Protein AF-A0A7S3V2S0-F1 (afdb_monomer_lite)

Foldseek 3Di:
DEKEFACAQFWKWKWWCQPVDIHDIDIAHHRGMDDDDDPDPPRPFTWMWIDTPQAPDIDIDRLPPAPDDWDWDWRDDPPDPGTFIWTWHWDDDPPYIYIYIHGPVPVVPPVPPDDDDDDDDPPPDDDDDDDDD

pLDDT: mean 76.5, std 21.02, range [31.3, 96.0]

Radius of gyration: 18.16 Å; chains: 1; bounding box: 53×39×55 Å

Structure (mmCIF, N/CA/C/O backbone):
data_AF-A0A7S3V2S0-F1
#
_entry.id   AF-A0A7S3V2S0-F1
#
loop_
_atom_site.group_PDB
_atom_site.id
_atom_site.type_symbol
_atom_site.label_atom_id
_atom_site.label_alt_id
_atom_site.label_comp_id
_atom_site.label_asym_id
_atom_site.label_entity_id
_atom_site.label_seq_id
_atom_site.pdbx_PDB_ins_code
_atom_site.Cartn_x
_atom_site.Cartn_y
_atom_site.Cartn_z
_atom_site.occupancy
_atom_site.B_iso_or_equiv
_atom_site.auth_seq_id
_atom_site.auth_comp_id
_atom_site.auth_asym_id
_atom_site.auth_atom_id
_atom_site.pdbx_PDB_model_num
ATOM 1 N N . VAL A 1 1 ? -10.621 7.789 7.437 1.00 87.31 1 VAL A N 1
ATOM 2 C CA . VAL A 1 1 ? -10.765 6.792 6.337 1.00 87.31 1 VAL A CA 1
ATOM 3 C C . VAL A 1 1 ? -9.373 6.355 5.891 1.00 87.31 1 VAL A C 1
ATOM 5 O O . VAL A 1 1 ? -8.436 7.110 6.135 1.00 87.31 1 VAL A O 1
ATOM 8 N N . TYR A 1 2 ? -9.206 5.161 5.314 1.00 92.81 2 TYR A N 1
ATOM 9 C CA . TYR A 1 2 ? -7.904 4.675 4.842 1.00 92.81 2 TYR A CA 1
ATOM 10 C C . TYR A 1 2 ? -7.890 4.500 3.330 1.00 92.81 2 TYR A C 1
ATOM 12 O O . TYR A 1 2 ? -8.896 4.101 2.740 1.00 92.81 2 TYR A O 1
ATOM 20 N N . ARG A 1 3 ? -6.748 4.806 2.711 1.00 95.06 3 ARG A N 1
ATOM 21 C CA . ARG A 1 3 ? -6.520 4.627 1.277 1.00 95.06 3 ARG A CA 1
ATOM 22 C C . ARG A 1 3 ? -5.112 4.104 1.020 1.00 95.06 3 ARG A C 1
ATOM 24 O O . ARG A 1 3 ? -4.164 4.491 1.699 1.00 95.06 3 ARG A O 1
ATOM 31 N N . ILE A 1 4 ? -4.975 3.245 0.023 1.00 95.88 4 ILE A N 1
ATOM 32 C CA . ILE A 1 4 ? -3.691 2.827 -0.535 1.00 95.88 4 ILE A CA 1
ATOM 33 C C . ILE A 1 4 ? -3.619 3.290 -1.991 1.00 95.88 4 ILE A C 1
ATOM 35 O O . ILE A 1 4 ? -4.602 3.181 -2.720 1.00 95.88 4 ILE A O 1
ATOM 39 N N . SER A 1 5 ? -2.482 3.853 -2.394 1.00 95.81 5 SER A N 1
ATOM 40 C CA . SER A 1 5 ? -2.249 4.396 -3.735 1.00 95.81 5 SER A CA 1
ATOM 41 C C . SER A 1 5 ? -0.982 3.786 -4.323 1.00 95.81 5 SER A C 1
ATOM 43 O O . SER A 1 5 ? 0.110 3.924 -3.759 1.00 95.81 5 SER A O 1
ATOM 45 N N . ASN A 1 6 ? -1.122 3.079 -5.442 1.00 95.50 6 ASN A N 1
ATOM 46 C CA . ASN A 1 6 ? -0.012 2.469 -6.157 1.00 95.50 6 ASN A CA 1
ATOM 47 C C . ASN A 1 6 ? 0.380 3.321 -7.359 1.00 95.50 6 ASN A C 1
ATOM 49 O O . ASN A 1 6 ? -0.052 3.076 -8.472 1.00 95.50 6 ASN A O 1
ATOM 53 N N . LEU A 1 7 ? 1.269 4.281 -7.156 1.00 94.25 7 LEU A N 1
ATOM 54 C CA . LEU A 1 7 ? 1.871 5.101 -8.212 1.00 94.25 7 LEU A CA 1
ATOM 55 C C . LEU A 1 7 ? 3.126 4.448 -8.819 1.00 94.25 7 LEU A C 1
ATOM 57 O O . LEU A 1 7 ? 3.944 5.105 -9.473 1.00 94.25 7 LEU A O 1
ATOM 61 N N . SER A 1 8 ? 3.348 3.164 -8.534 1.00 91.81 8 SER A N 1
ATOM 62 C CA . SER A 1 8 ? 4.435 2.384 -9.109 1.00 91.81 8 SER A CA 1
ATOM 63 C C . SER A 1 8 ? 3.969 1.620 -10.348 1.00 91.81 8 SER A C 1
ATOM 65 O O . SER A 1 8 ? 2.783 1.547 -10.659 1.00 91.81 8 SER A O 1
ATOM 67 N N . SER A 1 9 ? 4.923 1.039 -11.071 1.00 89.31 9 SER A N 1
ATOM 68 C CA . SER A 1 9 ? 4.636 0.147 -12.199 1.00 89.31 9 SER A CA 1
ATOM 69 C C . SER A 1 9 ? 4.504 -1.322 -11.783 1.00 89.31 9 SER A C 1
ATOM 71 O O . SER A 1 9 ? 4.426 -2.191 -12.649 1.00 89.31 9 SER A O 1
ATOM 73 N N . GLU A 1 10 ? 4.503 -1.614 -10.481 1.00 89.94 10 GLU A N 1
ATOM 74 C CA . GLU A 1 10 ? 4.458 -2.976 -9.955 1.00 89.94 10 GLU A CA 1
ATOM 75 C C . GLU A 1 10 ? 3.037 -3.376 -9.570 1.00 89.94 10 GLU A C 1
ATOM 77 O O . GLU A 1 10 ? 2.258 -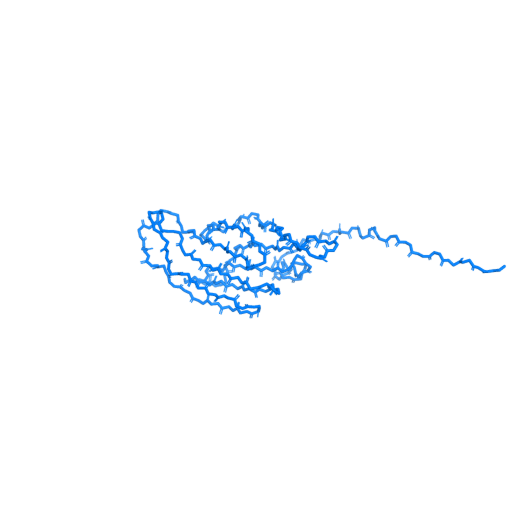2.555 -9.088 1.00 89.94 10 GLU A O 1
ATOM 82 N N . LEU A 1 11 ? 2.721 -4.661 -9.740 1.00 91.69 11 LEU A N 1
ATOM 83 C CA . LEU A 1 11 ? 1.544 -5.247 -9.113 1.00 91.69 11 LEU A CA 1
ATOM 84 C C . LEU A 1 11 ? 1.824 -5.430 -7.620 1.00 91.69 11 LEU A C 1
ATOM 86 O O . LEU A 1 11 ? 2.829 -6.042 -7.240 1.00 91.69 11 LEU A O 1
ATOM 90 N N . VAL A 1 12 ? 0.929 -4.901 -6.790 1.00 93.31 12 VAL A N 1
ATOM 91 C CA . VAL A 1 12 ? 1.044 -4.973 -5.335 1.00 93.31 12 VAL A CA 1
ATOM 92 C C . VAL A 1 12 ? -0.130 -5.760 -4.786 1.00 93.31 12 VAL A C 1
ATOM 94 O O . VAL A 1 12 ? -1.280 -5.430 -5.042 1.00 93.31 12 VAL A O 1
ATOM 97 N N . HIS A 1 13 ? 0.163 -6.772 -3.986 1.00 94.06 13 HIS A N 1
ATOM 98 C CA . HIS A 1 13 ? -0.813 -7.399 -3.115 1.00 94.06 13 HIS A CA 1
ATOM 99 C C . HIS A 1 13 ? -0.667 -6.815 -1.714 1.00 94.06 13 HIS A C 1
ATOM 101 O O . HIS A 1 13 ? 0.452 -6.615 -1.242 1.00 94.06 13 HIS A O 1
ATOM 107 N N . TYR A 1 14 ? -1.770 -6.550 -1.029 1.00 94.62 14 TYR A N 1
ATOM 108 C CA . TYR A 1 14 ? -1.732 -6.064 0.344 1.00 94.62 14 TYR A CA 1
ATOM 109 C C . TYR A 1 14 ? -2.750 -6.781 1.223 1.00 94.62 14 TYR A C 1
ATOM 111 O O . TYR A 1 14 ? -3.747 -7.311 0.739 1.00 94.62 14 TYR A O 1
ATOM 119 N N . TYR A 1 15 ? -2.477 -6.816 2.524 1.00 93.75 15 TYR A N 1
ATOM 120 C CA . TYR A 1 15 ? -3.427 -7.275 3.533 1.00 93.75 15 TYR A CA 1
ATOM 121 C C . TYR A 1 15 ? -3.209 -6.542 4.857 1.00 93.75 15 TYR A C 1
ATOM 123 O O . TYR A 1 15 ? -2.118 -6.035 5.130 1.00 93.75 15 TYR A O 1
ATOM 131 N N . GLN A 1 16 ? -4.254 -6.501 5.681 1.00 93.94 16 GLN A N 1
ATOM 132 C CA . GLN A 1 16 ? -4.193 -5.979 7.047 1.00 93.94 16 GLN A CA 1
ATOM 133 C C . GLN A 1 16 ? -3.567 -7.027 7.967 1.00 93.94 16 GLN A C 1
ATOM 135 O O . GLN A 1 16 ? -4.030 -8.171 7.996 1.00 93.94 16 GLN A O 1
ATOM 140 N N . ASP A 1 17 ? -2.520 -6.665 8.704 1.00 91.38 17 ASP A N 1
ATOM 141 C CA . ASP A 1 17 ? -2.009 -7.519 9.773 1.00 91.38 17 ASP A CA 1
ATOM 142 C C . ASP A 1 17 ? -2.906 -7.361 11.005 1.00 91.38 17 ASP A C 1
ATOM 144 O O . ASP A 1 17 ? -3.028 -6.273 11.570 1.00 91.38 17 ASP A O 1
ATOM 148 N N . LEU A 1 18 ? -3.582 -8.445 11.385 1.00 87.50 18 LEU A N 1
ATOM 149 C CA . LEU A 1 18 ? -4.516 -8.479 12.509 1.00 87.50 18 LEU A CA 1
ATOM 150 C C . LEU A 1 18 ? -3.902 -9.196 13.726 1.00 87.50 18 LEU A C 1
ATOM 152 O O . LEU A 1 18 ? -4.636 -9.618 14.624 1.00 87.50 18 LEU A O 1
ATOM 156 N N . GLY A 1 19 ? -2.573 -9.368 13.749 1.00 83.88 19 GLY A N 1
ATOM 157 C CA . GLY A 1 19 ? -1.825 -10.051 14.803 1.00 83.88 19 GLY A CA 1
ATOM 158 C C . GLY A 1 19 ? -1.874 -11.568 14.640 1.00 83.88 19 GLY A C 1
ATOM 159 O O . GLY A 1 19 ? -0.998 -12.167 14.023 1.00 83.88 19 GLY A O 1
ATOM 160 N N . ASP A 1 20 ? -2.926 -12.202 15.163 1.00 83.38 20 ASP A N 1
ATOM 161 C CA . ASP A 1 20 ? -3.078 -13.668 15.132 1.00 83.38 20 ASP A CA 1
ATOM 162 C C . ASP A 1 20 ? -3.557 -14.196 13.769 1.00 83.38 20 ASP A C 1
ATOM 164 O O . ASP A 1 20 ? -3.596 -15.402 13.517 1.00 83.38 20 ASP A O 1
ATOM 168 N N . SER A 1 21 ? -3.974 -13.294 12.881 1.00 84.12 21 SER A N 1
ATOM 169 C CA . SER A 1 21 ? -4.520 -13.628 11.569 1.00 84.12 21 SER A CA 1
ATOM 170 C C . SER A 1 21 ? -4.209 -12.539 10.550 1.00 84.12 21 SER A C 1
ATOM 172 O O . SER A 1 21 ? -3.797 -11.432 10.892 1.00 84.12 21 SER A O 1
ATOM 174 N N . LYS A 1 22 ? -4.410 -12.866 9.275 1.00 85.62 22 LYS A N 1
ATOM 175 C CA . LYS A 1 22 ? -4.302 -11.914 8.172 1.00 85.62 22 LYS A CA 1
ATOM 176 C C . LYS A 1 22 ? -5.701 -11.531 7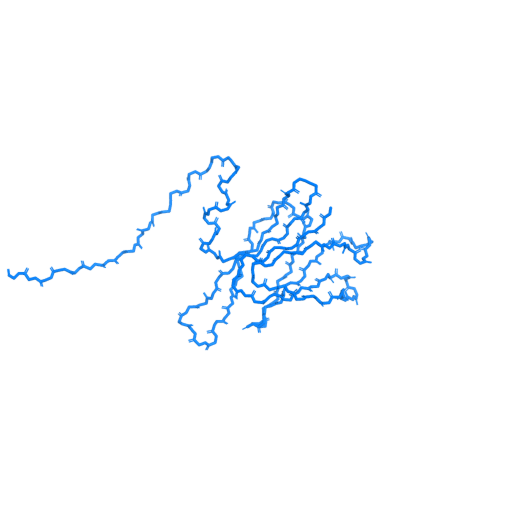.723 1.00 85.62 22 LYS A C 1
ATOM 178 O O . LYS A 1 22 ? -6.557 -12.409 7.611 1.00 85.62 22 LYS A O 1
ATOM 183 N N . GLY A 1 23 ? -5.897 -10.248 7.441 1.00 86.81 23 GLY A N 1
ATOM 184 C CA . GLY A 1 23 ? -7.075 -9.772 6.730 1.00 86.81 23 GLY A CA 1
ATOM 185 C C . GLY A 1 23 ? -7.134 -10.313 5.301 1.00 86.81 23 GLY A C 1
ATOM 186 O O . GLY A 1 23 ? -6.266 -11.072 4.850 1.00 86.81 23 GLY A O 1
ATOM 187 N N . ILE A 1 24 ? -8.170 -9.902 4.576 1.00 89.44 24 ILE A N 1
ATOM 188 C CA . ILE A 1 24 ? -8.344 -10.279 3.172 1.00 89.44 24 ILE A CA 1
ATOM 189 C C . ILE A 1 24 ? -7.151 -9.763 2.355 1.00 89.44 24 ILE A C 1
ATOM 191 O O . ILE A 1 24 ? -6.729 -8.617 2.502 1.00 89.44 24 ILE A O 1
ATOM 195 N N . ILE A 1 25 ? -6.596 -10.632 1.505 1.00 91.38 25 ILE A N 1
ATOM 196 C CA . ILE A 1 25 ? -5.547 -10.249 0.559 1.00 91.38 25 ILE A CA 1
ATOM 197 C C . ILE A 1 25 ? -6.210 -9.623 -0.660 1.00 91.38 25 ILE A C 1
ATOM 199 O O . ILE A 1 25 ? -7.056 -10.244 -1.304 1.00 91.38 25 ILE A O 1
ATOM 203 N N . GLU A 1 26 ? -5.783 -8.416 -0.997 1.00 93.25 26 GLU A N 1
ATOM 204 C CA . GLU A 1 26 ? -6.293 -7.655 -2.127 1.00 93.25 26 GLU A CA 1
ATOM 205 C C . GLU A 1 26 ? -5.161 -7.317 -3.098 1.00 93.25 26 GLU A C 1
ATOM 207 O O . GLU A 1 26 ? -4.018 -7.107 -2.691 1.00 93.25 26 GLU A O 1
ATOM 212 N N . GLY A 1 27 ? -5.475 -7.287 -4.394 1.00 93.50 27 GLY A N 1
ATOM 213 C CA . GLY A 1 27 ? -4.561 -6.834 -5.441 1.00 93.50 27 GLY A CA 1
ATOM 214 C C . GLY A 1 27 ? -4.775 -5.358 -5.761 1.00 93.50 27 GLY A C 1
ATOM 215 O O . GLY A 1 27 ? -5.899 -4.863 -5.685 1.00 93.50 27 GLY A O 1
ATOM 216 N N . LEU A 1 28 ? -3.691 -4.679 -6.126 1.00 94.81 28 LEU A N 1
ATOM 217 C CA . LEU A 1 28 ? -3.658 -3.274 -6.504 1.00 94.81 28 LEU A CA 1
ATOM 218 C C . LEU A 1 28 ? -2.779 -3.109 -7.749 1.00 94.81 28 LEU A C 1
ATOM 220 O O . LEU A 1 28 ? -1.554 -3.281 -7.704 1.00 94.81 28 LEU A O 1
ATOM 224 N N . LEU A 1 29 ? -3.421 -2.805 -8.874 1.00 94.62 29 LEU A N 1
ATOM 225 C CA . LEU A 1 29 ? -2.786 -2.618 -10.173 1.00 94.62 29 LEU A CA 1
ATOM 226 C C . LEU A 1 29 ? -1.917 -1.346 -10.194 1.00 94.62 29 LEU A C 1
ATOM 228 O O . LEU A 1 29 ? -2.077 -0.455 -9.354 1.00 94.62 29 LEU A O 1
ATOM 232 N N . PRO A 1 30 ? -0.989 -1.226 -11.159 1.00 94.12 30 PRO A N 1
ATOM 233 C CA . PRO A 1 30 ? -0.266 0.018 -11.394 1.00 94.12 30 PRO A CA 1
ATOM 234 C C . PRO A 1 30 ? -1.206 1.211 -11.614 1.00 94.12 30 PRO A C 1
ATOM 236 O O . PRO A 1 30 ? -2.119 1.145 -12.436 1.00 94.12 30 PRO A O 1
ATOM 239 N N . ASN A 1 31 ? -0.923 2.322 -10.936 1.00 93.00 31 ASN A N 1
ATOM 240 C CA . ASN A 1 31 ? -1.717 3.560 -10.901 1.00 93.00 31 ASN A CA 1
ATOM 241 C C . ASN A 1 31 ? -3.138 3.402 -10.336 1.00 93.00 31 ASN A C 1
ATOM 243 O O . ASN A 1 31 ? -3.987 4.261 -10.569 1.00 93.00 31 ASN A O 1
ATOM 247 N N . GLU A 1 32 ? -3.406 2.321 -9.603 1.00 96.00 32 GLU A N 1
ATOM 248 C CA . GLU A 1 32 ? -4.678 2.121 -8.918 1.00 96.00 32 GLU A CA 1
ATOM 249 C C . GLU A 1 32 ? -4.636 2.692 -7.498 1.00 96.00 32 GLU A C 1
ATOM 251 O O . GLU A 1 32 ? -3.617 2.645 -6.801 1.00 96.00 32 GLU A O 1
ATOM 256 N N . GLU A 1 33 ? -5.784 3.195 -7.051 1.00 95.94 33 GLU A N 1
ATOM 257 C CA . GLU A 1 33 ? -6.011 3.576 -5.666 1.00 95.94 33 GLU A CA 1
ATOM 258 C C . GLU A 1 33 ? -7.236 2.864 -5.117 1.00 95.94 33 GLU A C 1
ATOM 260 O O . GLU A 1 33 ? -8.235 2.679 -5.815 1.00 95.94 33 GLU A O 1
ATOM 265 N N . LYS A 1 34 ? -7.181 2.512 -3.833 1.00 95.81 34 LYS A N 1
ATOM 266 C CA . LYS A 1 34 ? -8.280 1.825 -3.167 1.00 95.81 34 LYS A CA 1
ATOM 267 C C . LYS A 1 34 ? -8.503 2.351 -1.764 1.00 95.81 34 LYS A C 1
ATOM 269 O O . LYS A 1 34 ? -7.576 2.432 -0.958 1.00 95.81 34 LYS A O 1
ATOM 274 N N . ALA A 1 35 ? -9.748 2.714 -1.477 1.00 94.56 35 ALA A N 1
ATOM 275 C CA . ALA A 1 35 ? -10.193 3.028 -0.128 1.00 94.56 35 ALA A CA 1
ATOM 276 C C . ALA A 1 35 ? -10.592 1.742 0.601 1.00 94.56 35 ALA A C 1
ATOM 278 O O . ALA A 1 35 ? -11.172 0.839 -0.004 1.00 94.56 35 ALA A O 1
ATOM 279 N N . PHE A 1 36 ? -10.309 1.673 1.898 1.00 91.81 36 PHE A N 1
ATOM 280 C CA . PHE A 1 36 ? -10.650 0.518 2.720 1.00 91.81 36 PHE A CA 1
ATOM 281 C C . PHE A 1 36 ? -10.992 0.916 4.161 1.00 91.81 36 PHE A C 1
ATOM 283 O O . PHE A 1 36 ? -10.633 1.992 4.654 1.00 91.81 36 PHE A O 1
ATOM 290 N N . GLY A 1 37 ? -11.734 0.034 4.829 1.00 89.31 37 GLY A N 1
ATOM 291 C CA . GLY A 1 37 ? -11.959 0.061 6.273 1.00 89.31 37 GLY A CA 1
ATOM 292 C C . GLY A 1 37 ? -11.096 -0.989 6.966 1.00 89.31 37 GLY A C 1
ATOM 293 O O . GLY A 1 37 ? -10.578 -1.885 6.308 1.00 89.31 37 GLY A O 1
ATOM 294 N N . TRP A 1 38 ? -10.945 -0.884 8.285 1.00 87.81 38 TRP A N 1
ATOM 295 C CA . TRP A 1 38 ? -10.261 -1.918 9.063 1.00 87.81 38 TRP A CA 1
ATOM 296 C C . TRP A 1 38 ? -11.211 -3.057 9.402 1.00 87.81 38 TRP A C 1
ATOM 298 O O . TRP A 1 38 ? -12.295 -2.810 9.931 1.00 87.81 38 TRP A O 1
ATOM 308 N N . ASP A 1 39 ? -10.767 -4.286 9.155 1.00 83.25 39 ASP A N 1
ATOM 309 C CA . ASP A 1 39 ? -11.520 -5.509 9.445 1.00 83.25 39 ASP A CA 1
ATOM 310 C C . ASP A 1 39 ? -11.717 -5.688 10.958 1.00 83.25 39 ASP A C 1
ATOM 312 O O . ASP A 1 39 ? -12.718 -6.243 11.413 1.00 83.25 39 ASP A O 1
ATOM 316 N N . ARG A 1 40 ? -10.772 -5.174 11.755 1.00 81.44 40 ARG A N 1
ATOM 317 C CA . ARG A 1 40 ? -10.842 -5.131 13.217 1.00 81.44 40 ARG A CA 1
ATOM 318 C C . ARG A 1 40 ? -10.526 -3.740 13.742 1.00 81.44 40 ARG A C 1
ATOM 320 O O . ARG A 1 40 ? -9.573 -3.095 13.315 1.00 81.44 40 ARG A O 1
ATOM 327 N N . LEU A 1 41 ? -11.320 -3.287 14.709 1.00 77.75 41 LEU A N 1
ATOM 328 C CA . LEU A 1 41 ? -11.126 -1.986 15.354 1.00 77.75 41 LEU A CA 1
ATOM 329 C C . LEU A 1 41 ? -10.203 -2.058 16.577 1.00 77.75 41 LEU A C 1
ATOM 331 O O . LEU A 1 41 ? -9.674 -1.027 16.979 1.00 77.75 41 LEU A O 1
ATOM 335 N N . ASP A 1 42 ? -10.005 -3.252 17.141 1.00 80.25 42 ASP A N 1
ATOM 336 C CA . ASP A 1 42 ? -9.281 -3.521 18.389 1.00 80.25 42 ASP A CA 1
ATOM 337 C C . ASP A 1 42 ? -7.796 -3.873 18.193 1.00 80.25 42 ASP A C 1
ATOM 339 O O . ASP A 1 42 ? -7.141 -4.372 19.106 1.00 80.25 42 ASP A O 1
ATOM 343 N N . VAL A 1 43 ? -7.241 -3.597 17.013 1.00 76.56 43 VAL A N 1
ATOM 344 C CA . VAL A 1 43 ? -5.806 -3.751 16.760 1.00 76.56 43 VAL A CA 1
ATOM 345 C C . VAL A 1 43 ? -5.029 -2.589 17.380 1.00 76.56 43 VAL A C 1
ATOM 347 O O . VAL A 1 43 ? -5.296 -1.423 17.089 1.00 76.56 43 VAL A O 1
ATOM 350 N N . ALA A 1 44 ? -4.052 -2.913 18.233 1.00 78.56 44 ALA A N 1
ATOM 351 C CA . ALA A 1 44 ? -3.204 -1.919 18.896 1.00 78.56 44 ALA A CA 1
ATOM 352 C C . ALA A 1 44 ? -2.386 -1.095 17.888 1.00 78.56 44 ALA A C 1
ATOM 354 O O . ALA A 1 44 ? -2.211 0.109 18.064 1.00 78.56 44 ALA A O 1
ATOM 355 N N . THR A 1 45 ? -1.942 -1.748 16.813 1.00 84.94 45 THR A N 1
ATOM 356 C CA . THR A 1 45 ? -1.189 -1.131 15.725 1.00 84.94 45 THR A CA 1
ATOM 357 C C . THR A 1 45 ? -1.833 -1.497 14.399 1.00 84.94 45 THR A C 1
ATOM 359 O O . THR A 1 45 ? -2.000 -2.670 14.076 1.00 84.94 45 THR A O 1
ATOM 362 N N . ARG A 1 46 ? -2.188 -0.477 13.618 1.00 89.44 46 ARG A N 1
ATOM 363 C CA . ARG A 1 46 ? -2.780 -0.630 12.289 1.00 89.44 46 ARG A CA 1
ATOM 364 C C . ARG A 1 46 ? -1.690 -0.799 11.243 1.00 89.44 46 ARG A C 1
ATOM 366 O O . ARG A 1 46 ? -1.143 0.181 10.731 1.00 89.44 46 ARG A O 1
ATOM 373 N N . GLU A 1 47 ? -1.372 -2.054 10.952 1.00 92.25 47 GLU A N 1
ATOM 374 C CA . GLU A 1 47 ? -0.305 -2.432 10.035 1.00 92.25 47 GLU A CA 1
ATOM 375 C C . GLU A 1 47 ? -0.843 -3.042 8.733 1.00 92.25 47 GLU A C 1
ATOM 377 O O . GLU A 1 47 ? -1.721 -3.904 8.726 1.00 92.25 47 GLU A O 1
ATOM 382 N N . ILE A 1 48 ? -0.313 -2.564 7.609 1.00 93.94 48 ILE A N 1
ATOM 383 C CA . ILE A 1 48 ? -0.541 -3.096 6.269 1.00 93.94 48 ILE A CA 1
ATOM 384 C C . ILE A 1 48 ? 0.731 -3.797 5.818 1.00 93.94 48 ILE A C 1
ATOM 386 O O . ILE A 1 48 ? 1.820 -3.227 5.890 1.00 93.94 48 ILE A O 1
ATOM 390 N N . VAL A 1 49 ? 0.592 -5.013 5.302 1.00 94.12 49 VAL A N 1
ATOM 391 C CA . VAL A 1 49 ? 1.700 -5.744 4.691 1.00 94.12 49 VAL A CA 1
ATOM 392 C C . VAL A 1 49 ? 1.564 -5.681 3.181 1.00 94.12 49 VAL A C 1
ATOM 394 O O . VAL A 1 49 ? 0.563 -6.125 2.625 1.00 94.12 49 VAL A O 1
ATOM 397 N N . LEU A 1 50 ? 2.595 -5.164 2.519 1.00 94.88 50 LEU A N 1
ATOM 398 C CA . LEU A 1 50 ? 2.717 -5.124 1.066 1.00 94.88 50 LEU A CA 1
ATOM 399 C C . LEU A 1 50 ? 3.541 -6.313 0.578 1.00 94.88 50 LEU A C 1
ATOM 401 O O . LEU A 1 50 ? 4.610 -6.593 1.122 1.00 94.88 50 LEU A O 1
ATOM 405 N N . CYS A 1 51 ? 3.065 -6.980 -0.465 1.00 92.75 51 CYS A N 1
ATOM 406 C CA . CYS A 1 51 ? 3.729 -8.070 -1.170 1.00 92.75 51 CYS A CA 1
ATOM 407 C C . CYS A 1 51 ? 3.817 -7.708 -2.656 1.00 92.75 51 CYS A C 1
ATOM 409 O O . CYS A 1 51 ? 2.829 -7.286 -3.252 1.00 92.75 51 CYS A O 1
ATOM 411 N N . PHE A 1 52 ? 4.984 -7.884 -3.267 1.00 89.50 52 PHE A N 1
ATOM 412 C CA . PHE A 1 52 ? 5.210 -7.521 -4.667 1.00 89.50 52 PHE A CA 1
ATOM 413 C C . PHE A 1 52 ? 5.349 -8.787 -5.506 1.00 89.50 52 PHE A C 1
ATOM 415 O O . PHE A 1 52 ? 6.118 -9.672 -5.151 1.00 89.50 52 PHE A O 1
ATOM 422 N N . ASP A 1 53 ? 4.641 -8.875 -6.629 1.00 74.94 53 ASP A N 1
ATOM 423 C CA . ASP A 1 53 ? 4.561 -10.120 -7.416 1.00 74.94 53 ASP A CA 1
ATOM 424 C C . ASP A 1 53 ? 5.919 -10.632 -7.906 1.00 74.94 53 ASP A C 1
ATOM 426 O O . ASP A 1 53 ? 6.180 -11.832 -7.971 1.00 74.94 53 ASP A O 1
ATOM 430 N N . ASN A 1 54 ? 6.822 -9.699 -8.194 1.00 64.31 54 ASN A N 1
ATOM 431 C CA . ASN A 1 54 ? 8.138 -10.001 -8.741 1.00 64.31 54 ASN A CA 1
ATOM 432 C C . ASN A 1 54 ? 9.188 -10.321 -7.666 1.00 64.31 54 ASN A C 1
ATOM 434 O O . ASN A 1 54 ? 10.348 -10.561 -8.003 1.00 64.31 54 ASN A O 1
ATOM 438 N N . ALA A 1 55 ? 8.828 -10.304 -6.379 1.00 59.84 55 ALA A N 1
ATOM 439 C CA . ALA A 1 55 ? 9.796 -10.456 -5.308 1.00 59.84 55 ALA A CA 1
ATOM 440 C C . ALA A 1 55 ? 9.188 -11.083 -4.049 1.00 59.84 55 ALA A C 1
ATOM 442 O O . ALA A 1 55 ? 8.148 -10.665 -3.561 1.00 59.84 55 ALA A O 1
ATOM 443 N N . LEU A 1 56 ? 9.927 -11.986 -3.400 1.00 71.38 56 LEU A N 1
ATOM 444 C CA . LEU A 1 56 ? 9.655 -12.462 -2.030 1.00 71.38 56 LEU A CA 1
ATOM 445 C C . LEU A 1 56 ? 9.784 -11.344 -0.961 1.00 71.38 56 LEU A C 1
ATOM 447 O O . LEU A 1 56 ? 10.034 -11.612 0.212 1.00 71.38 56 LEU A O 1
ATOM 451 N N . VAL A 1 57 ? 9.664 -10.081 -1.369 1.00 85.06 57 VAL A N 1
ATOM 452 C CA . VAL A 1 57 ? 9.800 -8.888 -0.547 1.00 85.06 57 VAL A CA 1
ATOM 453 C C . VAL A 1 57 ? 8.445 -8.575 0.065 1.00 85.06 57 VAL A C 1
ATOM 455 O O . VAL A 1 57 ? 7.462 -8.332 -0.637 1.00 85.06 57 VAL A O 1
ATOM 458 N N . LYS A 1 58 ? 8.429 -8.564 1.397 1.00 90.38 58 LYS A N 1
ATOM 459 C CA . LYS A 1 58 ? 7.309 -8.097 2.205 1.00 90.38 58 LYS A CA 1
ATOM 460 C C . LYS A 1 58 ? 7.708 -6.825 2.921 1.00 90.38 58 LYS A C 1
ATOM 462 O O . LYS A 1 58 ? 8.834 -6.721 3.407 1.00 90.38 58 LYS A O 1
ATOM 467 N N . VAL A 1 59 ? 6.794 -5.867 2.967 1.00 91.62 59 VAL A N 1
ATOM 468 C CA . VAL A 1 59 ? 7.025 -4.580 3.620 1.00 91.62 59 VAL A CA 1
ATOM 469 C C . VAL A 1 59 ? 5.873 -4.303 4.561 1.00 91.62 59 VAL A C 1
ATOM 471 O O . VAL A 1 59 ? 4.728 -4.215 4.134 1.00 91.62 59 VAL A O 1
ATOM 474 N N . ASN A 1 60 ? 6.202 -4.161 5.837 1.00 92.44 60 ASN A N 1
ATOM 475 C CA . ASN A 1 60 ? 5.249 -3.884 6.897 1.00 92.44 60 ASN A CA 1
ATOM 476 C C . ASN A 1 60 ? 5.155 -2.368 7.095 1.00 92.44 60 ASN A C 1
ATOM 478 O O . ASN A 1 60 ? 6.178 -1.686 7.243 1.00 92.44 60 ASN A O 1
ATOM 482 N N . CYS A 1 61 ? 3.942 -1.829 7.073 1.00 91.75 61 CYS A N 1
ATOM 483 C CA . CYS A 1 61 ? 3.669 -0.398 7.073 1.00 91.75 61 CYS A CA 1
ATOM 484 C C . CYS A 1 61 ? 2.617 -0.056 8.124 1.00 91.75 61 CYS A C 1
ATOM 486 O O . CYS A 1 61 ? 1.451 -0.408 7.973 1.00 91.75 61 CYS A O 1
ATOM 488 N N . GLN A 1 62 ? 3.011 0.685 9.157 1.00 91.25 62 GLN A N 1
ATOM 489 C CA . GLN A 1 62 ? 2.076 1.217 10.144 1.00 91.25 62 GLN A CA 1
ATOM 490 C C . GLN A 1 62 ? 1.437 2.481 9.575 1.00 91.25 62 GLN A C 1
ATOM 492 O O . GLN A 1 62 ? 2.080 3.521 9.513 1.00 91.25 62 GLN A O 1
ATOM 497 N N . ILE A 1 63 ? 0.196 2.396 9.096 1.00 87.44 63 ILE A N 1
ATOM 498 C CA . ILE A 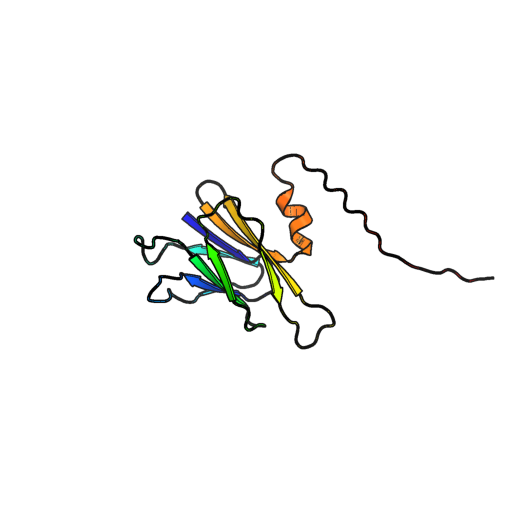1 63 ? -0.439 3.492 8.337 1.00 87.44 63 ILE A CA 1
ATOM 499 C C . ILE A 1 63 ? -0.831 4.687 9.224 1.00 87.44 63 ILE A C 1
ATOM 501 O O . ILE A 1 63 ? -1.055 5.793 8.735 1.00 87.44 63 ILE A O 1
ATOM 505 N N . ASP A 1 64 ? -0.929 4.465 10.536 1.00 87.06 64 ASP A N 1
ATOM 506 C CA . ASP A 1 64 ? -1.278 5.497 11.512 1.00 87.06 64 ASP A CA 1
ATOM 507 C C . ASP A 1 64 ? -0.079 6.347 11.953 1.00 87.06 64 ASP A C 1
ATOM 509 O O . ASP A 1 64 ? -0.288 7.419 12.524 1.00 87.06 64 ASP A O 1
ATOM 513 N N . GLU A 1 65 ? 1.147 5.908 11.663 1.00 83.31 65 GLU A N 1
ATOM 514 C CA . GLU A 1 65 ? 2.372 6.632 11.989 1.00 83.31 65 GLU A CA 1
ATOM 515 C C . GLU A 1 65 ? 2.663 7.673 10.896 1.00 83.31 65 GLU A C 1
ATOM 517 O O . GLU A 1 65 ? 3.349 7.438 9.895 1.00 83.31 65 GLU A O 1
ATOM 522 N N . LEU A 1 66 ? 2.038 8.836 11.066 1.00 68.75 66 LEU A N 1
ATOM 523 C CA . LEU A 1 66 ? 2.211 10.012 10.221 1.00 68.75 66 LEU A CA 1
ATOM 524 C C . LEU A 1 66 ? 3.540 10.677 10.621 1.00 68.75 66 LEU A C 1
ATOM 526 O O . LEU A 1 66 ? 3.742 10.929 11.806 1.00 68.75 66 LEU A O 1
ATOM 530 N N . ASN A 1 67 ? 4.426 10.949 9.654 1.00 66.31 67 ASN A N 1
ATOM 531 C CA . ASN A 1 67 ? 5.827 11.416 9.802 1.00 66.31 67 ASN A CA 1
ATOM 532 C C . ASN A 1 67 ? 6.925 10.336 9.849 1.00 66.31 67 ASN A C 1
ATOM 534 O O . ASN A 1 67 ? 8.076 10.657 10.142 1.00 66.31 67 ASN A O 1
ATOM 538 N N . MET A 1 68 ? 6.628 9.078 9.516 1.00 68.69 68 MET A N 1
ATOM 539 C CA . MET A 1 68 ? 7.701 8.114 9.252 1.00 68.69 68 MET A CA 1
ATOM 540 C C . MET A 1 68 ? 8.553 8.542 8.053 1.00 68.69 68 MET A C 1
ATOM 542 O O . MET A 1 68 ? 8.019 8.948 7.017 1.00 68.69 68 MET A O 1
ATOM 546 N N . GLU A 1 69 ? 9.872 8.356 8.158 1.00 80.06 69 GLU A N 1
ATOM 547 C CA . GLU A 1 69 ? 10.742 8.448 6.989 1.00 80.06 69 GLU A CA 1
ATOM 548 C C . GLU A 1 69 ? 10.263 7.474 5.896 1.00 80.06 69 GLU A C 1
ATOM 550 O O . GLU A 1 69 ? 9.972 6.305 6.190 1.00 80.06 69 GLU A O 1
ATOM 555 N N . PRO A 1 70 ? 10.184 7.919 4.628 1.00 86.81 70 PRO A N 1
ATOM 556 C CA . PRO A 1 70 ? 9.777 7.056 3.532 1.00 86.81 70 PRO A CA 1
ATOM 557 C C . PRO A 1 70 ? 10.640 5.791 3.448 1.00 86.81 70 PRO A C 1
ATOM 559 O O . PRO A 1 70 ? 11.869 5.846 3.361 1.00 86.81 70 PRO A O 1
ATOM 562 N N . LYS A 1 71 ? 9.995 4.623 3.417 1.00 90.00 71 LYS A N 1
ATOM 563 C CA . LYS A 1 71 ? 10.678 3.332 3.312 1.00 90.00 71 LYS A CA 1
ATOM 564 C C . LYS A 1 71 ? 11.096 3.093 1.868 1.00 90.00 71 LYS A C 1
ATOM 566 O O . LYS A 1 71 ? 10.259 3.018 0.971 1.00 90.00 71 LYS A O 1
ATOM 571 N N . VAL A 1 72 ? 12.396 2.927 1.631 1.00 90.44 72 VAL A N 1
ATOM 572 C CA . VAL A 1 72 ? 12.915 2.562 0.306 1.00 90.44 72 VAL A CA 1
ATOM 573 C C . VAL A 1 72 ? 12.919 1.045 0.158 1.00 90.44 72 VAL A C 1
ATOM 575 O O . VAL A 1 72 ? 13.711 0.349 0.791 1.00 90.44 72 VAL A O 1
ATOM 578 N N . VAL A 1 73 ? 12.071 0.538 -0.728 1.00 89.56 73 VAL A N 1
ATOM 579 C CA . VAL A 1 73 ? 11.929 -0.891 -1.018 1.00 89.56 73 VAL A CA 1
ATOM 580 C C . VAL A 1 73 ? 12.747 -1.228 -2.259 1.00 89.56 73 VAL A C 1
ATOM 582 O O . VAL A 1 73 ? 12.630 -0.562 -3.288 1.00 89.56 73 VAL A O 1
ATOM 585 N N . ARG A 1 74 ? 13.601 -2.251 -2.173 1.00 88.06 74 ARG A N 1
ATOM 586 C CA . ARG A 1 74 ? 14.377 -2.754 -3.316 1.00 88.06 74 ARG A CA 1
ATOM 587 C C . ARG A 1 74 ? 13.738 -4.035 -3.819 1.00 88.06 74 ARG A C 1
ATOM 589 O O . ARG A 1 74 ? 13.641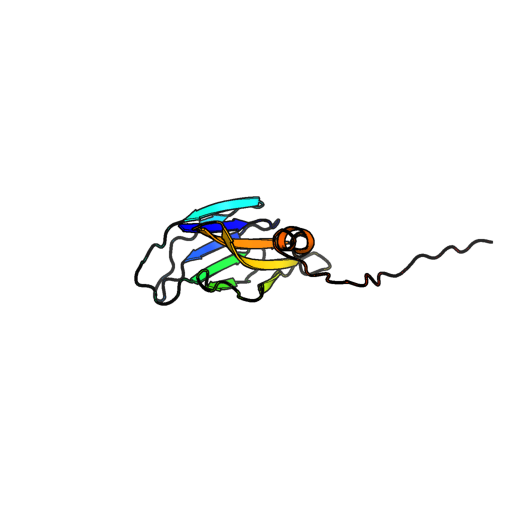 -5.000 -3.066 1.00 88.06 74 ARG A O 1
ATOM 596 N N . LEU A 1 75 ? 13.317 -4.031 -5.076 1.00 87.19 75 LEU A N 1
ATOM 597 C CA . LEU A 1 75 ? 12.769 -5.204 -5.735 1.00 87.19 75 LEU A CA 1
ATOM 598 C C . LEU A 1 75 ? 13.860 -5.831 -6.613 1.00 87.19 75 LEU A C 1
ATOM 600 O O . LEU A 1 75 ? 14.317 -5.175 -7.558 1.00 87.19 75 LEU A O 1
ATOM 604 N N . PRO A 1 76 ? 14.300 -7.065 -6.304 1.00 78.56 76 PRO A N 1
ATOM 605 C CA . PRO A 1 76 ? 15.271 -7.773 -7.122 1.00 78.56 76 PRO A CA 1
ATOM 606 C C . PRO A 1 76 ? 14.681 -8.013 -8.511 1.00 78.56 76 PRO A C 1
ATOM 608 O O . PRO A 1 76 ? 13.627 -8.626 -8.658 1.00 78.56 76 PRO A O 1
ATOM 611 N N . SER A 1 77 ? 15.356 -7.521 -9.546 1.00 69.56 77 SER A N 1
ATOM 612 C CA . SER A 1 77 ? 14.940 -7.764 -10.923 1.00 69.56 77 SER A CA 1
ATOM 613 C C . SER A 1 77 ? 15.686 -8.979 -11.456 1.00 69.56 77 SER A C 1
ATOM 615 O O . SER A 1 77 ? 16.851 -8.864 -11.823 1.00 69.56 77 SER A O 1
ATOM 617 N N . GLY A 1 78 ? 15.011 -10.129 -11.550 1.00 59.19 78 GLY A N 1
ATOM 618 C CA . GLY A 1 78 ? 15.626 -11.402 -11.954 1.00 59.19 78 GLY A CA 1
ATOM 619 C C . GLY A 1 78 ? 16.413 -11.373 -13.274 1.00 59.19 78 GLY A C 1
ATOM 620 O O . GLY A 1 78 ? 17.316 -12.181 -13.440 1.00 59.19 78 GLY A O 1
ATOM 621 N N . ASN A 1 79 ? 16.129 -10.419 -14.175 1.00 55.75 79 ASN A N 1
ATOM 622 C CA . ASN A 1 79 ? 16.760 -10.308 -15.500 1.00 55.75 79 ASN A CA 1
ATOM 623 C C . ASN A 1 79 ? 17.226 -8.886 -15.894 1.00 55.75 79 ASN A C 1
ATOM 625 O O . ASN A 1 79 ? 17.602 -8.678 -17.047 1.00 55.75 79 ASN A O 1
ATOM 629 N N . SER A 1 80 ? 17.200 -7.890 -14.997 1.00 54.28 80 SER A N 1
ATOM 630 C CA . SER A 1 80 ? 17.570 -6.502 -15.353 1.00 54.28 80 SER A CA 1
ATOM 631 C C . SER A 1 80 ? 18.771 -6.029 -14.545 1.00 54.28 80 SER A C 1
ATOM 633 O O . SER A 1 80 ? 18.885 -6.336 -13.365 1.00 54.28 80 SER A O 1
ATOM 635 N N . ARG A 1 81 ? 19.670 -5.270 -15.183 1.00 55.31 81 ARG A N 1
ATOM 636 C CA . ARG A 1 81 ? 20.966 -4.823 -14.628 1.00 55.31 81 ARG A CA 1
ATOM 637 C C . ARG A 1 81 ? 20.863 -3.878 -13.416 1.00 55.31 81 ARG A C 1
ATOM 639 O O . ARG A 1 81 ? 21.896 -3.439 -12.918 1.00 55.31 81 ARG A O 1
ATOM 646 N N . SER A 1 82 ? 19.664 -3.558 -12.935 1.00 64.50 82 SER A N 1
ATOM 647 C CA . SER A 1 82 ? 19.463 -2.747 -11.736 1.00 64.50 82 SER A CA 1
ATOM 648 C C . SER A 1 82 ? 18.231 -3.184 -10.945 1.00 64.50 82 SER A C 1
ATOM 650 O O . SER A 1 82 ? 17.151 -3.390 -11.501 1.00 64.50 82 SER A O 1
ATOM 652 N N . ASP A 1 83 ? 18.397 -3.281 -9.624 1.00 72.31 83 ASP A N 1
ATOM 653 C CA . ASP A 1 83 ? 17.283 -3.409 -8.687 1.00 72.31 83 ASP A CA 1
ATOM 654 C C . ASP A 1 83 ? 16.328 -2.228 -8.866 1.00 72.31 83 ASP A C 1
ATOM 656 O O . ASP A 1 83 ? 16.747 -1.060 -8.839 1.00 72.31 83 ASP A O 1
ATOM 660 N N . LYS A 1 84 ? 15.033 -2.520 -9.000 1.00 84.00 84 LYS A N 1
ATOM 661 C CA . LYS A 1 84 ? 14.015 -1.471 -8.979 1.00 84.00 84 LYS A CA 1
ATOM 662 C C . LYS A 1 84 ? 13.893 -0.948 -7.553 1.00 84.00 84 LYS A C 1
ATOM 664 O O . LYS A 1 84 ? 13.946 -1.709 -6.587 1.00 84.00 84 LYS A O 1
ATOM 669 N N . LYS A 1 85 ? 13.742 0.366 -7.412 1.00 88.50 85 LYS A N 1
ATOM 670 C CA . LYS A 1 85 ? 13.588 1.023 -6.111 1.00 88.50 85 LYS A CA 1
ATOM 671 C C . LYS A 1 85 ? 12.236 1.708 -6.050 1.00 88.50 85 LYS A C 1
ATOM 673 O O . LYS A 1 85 ? 11.972 2.617 -6.839 1.00 88.50 85 LYS A O 1
ATOM 678 N N . LEU A 1 86 ? 11.431 1.291 -5.087 1.00 90.75 86 LEU A N 1
ATOM 679 C CA . LEU A 1 86 ? 10.178 1.933 -4.733 1.00 90.75 86 LEU A CA 1
ATOM 680 C C . LEU A 1 86 ? 10.350 2.723 -3.441 1.00 90.75 86 LEU A C 1
ATOM 682 O O . LEU A 1 86 ? 11.249 2.453 -2.641 1.00 90.75 86 LEU A O 1
ATOM 686 N N . VAL A 1 87 ? 9.484 3.703 -3.251 1.00 93.06 87 VAL A N 1
ATOM 687 C CA . VAL A 1 87 ? 9.356 4.470 -2.020 1.00 93.06 87 VAL A CA 1
ATOM 688 C C . VAL A 1 87 ? 7.949 4.252 -1.495 1.00 93.06 87 VAL A C 1
ATOM 690 O O . VAL A 1 87 ? 6.983 4.389 -2.243 1.00 93.06 87 VAL A O 1
ATOM 693 N N . VAL A 1 88 ? 7.854 3.886 -0.222 1.00 93.06 88 VAL A N 1
ATOM 694 C CA . VAL A 1 88 ? 6.596 3.697 0.490 1.00 93.06 88 VAL A CA 1
ATOM 695 C C . VAL A 1 88 ? 6.505 4.737 1.595 1.00 93.06 88 VAL A C 1
ATOM 697 O O . VAL A 1 88 ? 7.406 4.836 2.427 1.00 93.06 88 VAL A O 1
ATOM 700 N N . SER A 1 89 ? 5.435 5.520 1.607 1.00 92.31 89 SER A N 1
ATOM 701 C CA . SER A 1 89 ? 5.267 6.637 2.540 1.00 92.31 89 SER A CA 1
ATOM 702 C C . SER A 1 89 ? 3.817 6.802 2.960 1.00 92.31 89 SER A C 1
ATOM 704 O O . SER A 1 89 ? 2.913 6.609 2.147 1.00 92.31 89 SER A O 1
ATOM 706 N N . ASN A 1 90 ? 3.614 7.237 4.200 1.00 91.56 90 ASN A N 1
ATOM 707 C CA . ASN A 1 90 ? 2.304 7.623 4.706 1.00 91.56 90 ASN A CA 1
ATOM 708 C C . ASN A 1 90 ? 2.140 9.140 4.627 1.00 91.56 90 ASN A C 1
ATOM 710 O O . ASN A 1 90 ? 3.067 9.877 4.958 1.00 91.56 90 ASN A O 1
ATOM 714 N N . HIS A 1 91 ? 0.953 9.604 4.259 1.00 89.19 91 HIS A N 1
ATOM 715 C CA . HIS A 1 91 ? 0.570 11.007 4.383 1.00 89.19 91 HIS A CA 1
ATOM 716 C C . HIS A 1 91 ? -0.915 11.134 4.741 1.00 89.19 91 HIS A C 1
ATOM 718 O O . HIS A 1 91 ? -1.658 10.148 4.741 1.00 89.19 91 HIS A O 1
ATOM 724 N N . VAL A 1 92 ? -1.342 12.351 5.071 1.00 90.38 92 VAL A N 1
ATOM 725 C CA . VAL A 1 92 ? -2.754 12.683 5.281 1.00 90.38 92 VAL A CA 1
ATOM 726 C C . VAL A 1 92 ? -3.255 13.493 4.096 1.00 90.38 92 VAL A C 1
ATOM 728 O O . VAL A 1 92 ? -2.638 14.487 3.725 1.00 90.38 92 VAL A O 1
ATOM 731 N N . ASP A 1 93 ? -4.385 13.075 3.537 1.00 87.75 93 ASP A N 1
ATOM 732 C CA . ASP A 1 93 ? -5.163 13.821 2.551 1.00 87.75 93 ASP A CA 1
ATOM 733 C C . ASP A 1 93 ? -6.551 14.113 3.145 1.00 87.75 93 ASP A C 1
ATOM 735 O O . ASP A 1 93 ? -7.408 13.226 3.247 1.00 87.75 93 ASP A O 1
ATOM 739 N N . GLY A 1 94 ? -6.740 15.338 3.644 1.00 89.50 94 GLY A N 1
ATOM 740 C CA . GLY A 1 94 ? -7.921 15.724 4.421 1.00 89.50 94 GLY A CA 1
ATOM 741 C C . GLY A 1 94 ? -8.067 14.896 5.706 1.00 89.50 94 GLY A C 1
ATOM 742 O O . GLY A 1 94 ? -7.240 14.981 6.606 1.00 89.50 94 GLY A O 1
ATOM 743 N N . GLU A 1 95 ? -9.120 14.079 5.792 1.00 89.69 95 GLU A N 1
ATOM 744 C CA . GLU A 1 95 ? -9.366 13.139 6.906 1.00 89.69 95 GLU A CA 1
ATOM 745 C C . GLU A 1 95 ? -8.959 11.686 6.573 1.00 89.69 95 GLU A C 1
ATOM 747 O O . GLU A 1 95 ? -9.277 10.726 7.295 1.00 89.69 95 GLU A O 1
ATOM 752 N N . THR A 1 96 ? -8.287 11.493 5.436 1.00 90.62 96 THR A N 1
ATOM 753 C CA . THR A 1 96 ? -7.885 10.178 4.937 1.00 90.62 96 THR A CA 1
ATOM 754 C C . THR A 1 96 ? -6.404 9.953 5.186 1.00 90.62 96 THR A C 1
ATOM 756 O O . THR A 1 96 ? -5.568 10.760 4.790 1.00 90.62 96 THR A O 1
ATOM 759 N N . LYS A 1 97 ? -6.066 8.827 5.817 1.00 92.31 97 LYS A N 1
ATOM 760 C CA . LYS A 1 97 ? -4.679 8.365 5.925 1.00 92.31 97 LYS A CA 1
ATOM 761 C C . LYS A 1 97 ? -4.348 7.538 4.694 1.00 92.31 97 LYS A C 1
ATOM 763 O O . LYS A 1 97 ? -5.071 6.590 4.375 1.00 92.31 97 LYS A O 1
ATOM 768 N N . VAL A 1 98 ? -3.280 7.916 4.006 1.00 92.81 98 VAL A N 1
ATOM 769 C CA . VAL A 1 98 ? -2.930 7.376 2.696 1.00 92.81 98 VAL A CA 1
ATOM 770 C C . VAL A 1 98 ? -1.557 6.725 2.756 1.00 92.81 98 VAL A C 1
ATOM 772 O O . VAL A 1 98 ? -0.581 7.368 3.136 1.00 92.81 98 VAL A O 1
ATOM 775 N N . LEU A 1 99 ? -1.483 5.462 2.340 1.00 94.62 99 LEU A N 1
ATOM 776 C CA . LEU A 1 99 ? -0.233 4.752 2.076 1.00 94.62 99 LEU A CA 1
ATOM 777 C C . LEU A 1 99 ? 0.071 4.832 0.578 1.00 94.62 99 LEU A C 1
ATOM 779 O O . LEU A 1 99 ? -0.670 4.283 -0.236 1.00 94.62 99 LEU A O 1
ATOM 783 N N . THR A 1 100 ? 1.160 5.496 0.208 1.00 94.56 100 THR A N 1
ATOM 784 C CA . THR A 1 100 ? 1.583 5.651 -1.189 1.00 94.56 100 THR A CA 1
ATOM 785 C C . THR A 1 100 ? 2.778 4.771 -1.490 1.00 94.56 100 THR A C 1
ATOM 787 O O . THR A 1 100 ? 3.742 4.745 -0.728 1.00 94.56 100 THR A O 1
ATOM 790 N N . ILE A 1 101 ? 2.731 4.099 -2.636 1.00 94.69 101 ILE A N 1
ATOM 791 C CA . ILE A 1 101 ? 3.807 3.283 -3.193 1.00 94.69 101 ILE A CA 1
ATOM 792 C C . ILE A 1 101 ? 4.195 3.915 -4.524 1.00 94.69 101 ILE A C 1
ATOM 794 O O . ILE A 1 101 ? 3.403 3.910 -5.458 1.00 94.69 101 ILE A O 1
ATOM 798 N N . ALA A 1 102 ? 5.398 4.470 -4.635 1.00 93.25 102 ALA A N 1
ATOM 799 C CA . ALA A 1 102 ? 5.831 5.190 -5.829 1.00 93.25 102 ALA A CA 1
ATOM 800 C C . ALA A 1 102 ? 7.177 4.683 -6.345 1.00 93.25 102 ALA A C 1
ATOM 802 O O . ALA A 1 102 ? 8.042 4.245 -5.584 1.00 93.25 102 ALA A O 1
ATOM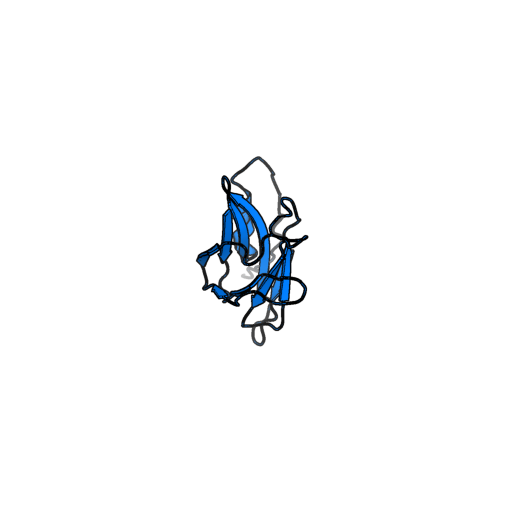 803 N N . ASN A 1 103 ? 7.398 4.798 -7.653 1.00 89.56 103 ASN A N 1
ATOM 804 C CA . ASN A 1 103 ? 8.740 4.657 -8.214 1.00 89.56 103 ASN A CA 1
ATOM 805 C C . ASN A 1 103 ? 9.649 5.759 -7.646 1.00 89.56 103 ASN A C 1
ATOM 807 O O . ASN A 1 103 ? 9.262 6.925 -7.627 1.00 89.56 103 ASN A O 1
ATOM 811 N N . ARG A 1 104 ? 10.887 5.436 -7.248 1.00 77.38 104 ARG A N 1
ATOM 812 C CA . ARG A 1 104 ? 11.816 6.420 -6.647 1.00 77.38 104 ARG A CA 1
ATOM 813 C C . ARG A 1 104 ? 12.100 7.649 -7.530 1.00 77.38 104 ARG A C 1
ATOM 815 O O . ARG A 1 104 ? 12.459 8.699 -7.011 1.00 77.38 104 ARG A O 1
ATOM 822 N N . ALA A 1 105 ? 11.940 7.544 -8.849 1.00 61.19 105 ALA A N 1
ATOM 823 C CA . ALA A 1 105 ? 12.070 8.688 -9.757 1.00 61.19 105 ALA A CA 1
ATOM 824 C C . ALA A 1 105 ? 10.898 9.688 -9.655 1.00 61.19 105 ALA A C 1
ATOM 826 O O . ALA A 1 105 ? 11.061 10.856 -9.988 1.00 61.19 105 ALA A O 1
ATOM 827 N N . VAL A 1 106 ? 9.726 9.243 -9.188 1.00 52.97 106 VAL A N 1
ATOM 828 C CA . VAL A 1 106 ? 8.482 10.033 -9.128 1.00 52.97 106 VAL A CA 1
ATOM 829 C C . VAL A 1 106 ? 8.402 10.874 -7.847 1.00 52.97 106 VAL A C 1
ATOM 831 O O . VAL A 1 106 ? 7.780 11.935 -7.834 1.00 52.97 106 VAL A O 1
ATOM 834 N N . THR A 1 107 ? 9.099 10.471 -6.780 1.00 49.91 107 THR A N 1
ATOM 835 C CA . THR A 1 107 ? 9.095 11.183 -5.489 1.00 49.91 107 THR A CA 1
ATOM 836 C C . THR A 1 107 ? 9.699 12.588 -5.525 1.00 49.91 107 THR A C 1
ATOM 838 O O . THR A 1 107 ? 9.422 13.371 -4.622 1.00 49.91 107 THR A O 1
ATOM 841 N N . THR A 1 108 ? 10.457 12.953 -6.565 1.00 42.97 108 THR A N 1
ATOM 842 C CA . THR A 1 108 ? 11.027 14.306 -6.692 1.00 42.97 108 THR A CA 1
ATOM 843 C C . THR A 1 108 ? 9.961 15.376 -6.966 1.00 42.97 108 THR A C 1
ATOM 845 O O . THR A 1 108 ? 10.190 16.532 -6.638 1.00 42.97 108 THR A O 1
ATOM 848 N N . ASN A 1 109 ? 8.785 15.011 -7.499 1.00 39.00 109 ASN A N 1
ATOM 849 C CA . ASN A 1 109 ? 7.740 15.984 -7.852 1.00 39.00 109 ASN A CA 1
ATOM 850 C C . ASN A 1 109 ? 6.520 15.977 -6.915 1.00 39.00 109 ASN A C 1
ATOM 852 O O . ASN A 1 109 ? 5.817 16.980 -6.855 1.00 39.00 109 ASN A O 1
ATOM 856 N N . MET A 1 110 ? 6.256 14.892 -6.175 1.00 41.62 110 MET A N 1
ATOM 857 C CA . MET A 1 110 ? 5.076 14.811 -5.290 1.00 41.62 110 MET A CA 1
ATOM 858 C C . MET A 1 110 ? 5.313 15.301 -3.855 1.00 41.62 110 MET A C 1
ATOM 860 O O . MET A 1 110 ? 4.353 15.585 -3.151 1.00 41.62 110 MET A O 1
ATOM 864 N N . LEU A 1 111 ? 6.569 15.451 -3.421 1.00 42.53 111 LEU A N 1
ATOM 865 C CA . LEU A 1 111 ? 6.905 16.031 -2.111 1.00 42.53 111 LEU A CA 1
ATOM 866 C C . LEU A 1 111 ? 7.014 17.569 -2.135 1.00 42.53 111 LEU A C 1
ATOM 868 O O . LEU A 1 111 ? 7.345 18.165 -1.119 1.00 42.53 111 LEU A O 1
ATOM 872 N N . VAL A 1 112 ? 6.748 18.220 -3.275 1.00 39.72 112 VAL A N 1
ATOM 873 C CA . VAL A 1 112 ? 6.999 19.665 -3.471 1.00 39.72 112 VAL A CA 1
ATOM 874 C C . VAL A 1 112 ? 5.740 20.523 -3.286 1.00 39.72 112 VAL A C 1
ATOM 876 O O . VAL A 1 112 ? 5.812 21.746 -3.337 1.00 39.72 112 VAL A O 1
ATOM 879 N N . SER A 1 113 ? 4.568 19.932 -3.041 1.00 39.66 113 SER A N 1
ATOM 880 C CA . SER A 1 113 ? 3.326 20.709 -2.952 1.00 39.66 113 SER A CA 1
ATOM 881 C C . SER A 1 113 ? 2.977 21.247 -1.563 1.00 39.66 113 SER A C 1
ATOM 883 O O . SER A 1 113 ? 1.919 21.847 -1.452 1.00 39.66 113 SER A O 1
ATOM 885 N N . ASN A 1 114 ? 3.826 21.105 -0.538 1.00 39.34 114 ASN A N 1
ATOM 886 C CA . ASN A 1 114 ? 3.668 21.834 0.728 1.00 39.34 114 ASN A CA 1
ATOM 887 C C . ASN A 1 114 ? 5.037 22.183 1.346 1.00 39.34 114 ASN A C 1
ATOM 889 O O . ASN A 1 114 ? 5.688 21.343 1.955 1.00 39.34 114 ASN A O 1
ATOM 893 N N . GLU A 1 115 ? 5.397 23.457 1.177 1.00 36.75 115 GLU A N 1
ATOM 894 C CA . GLU A 1 115 ? 6.464 24.233 1.829 1.00 36.75 115 GLU A CA 1
ATOM 895 C C . GLU A 1 115 ? 7.941 23.944 1.481 1.00 36.75 115 GLU A C 1
ATOM 897 O O . GLU A 1 115 ? 8.408 22.828 1.278 1.00 36.75 115 GLU A O 1
ATOM 902 N N . GLU A 1 116 ? 8.668 25.055 1.352 1.00 38.97 116 GLU A N 1
ATOM 903 C CA . GLU A 1 116 ? 10.008 25.235 0.803 1.00 38.97 116 GLU A CA 1
ATOM 904 C C . GLU A 1 116 ? 11.072 24.300 1.396 1.00 38.97 116 GLU A C 1
ATOM 906 O O . GLU A 1 116 ? 11.565 24.526 2.496 1.00 38.97 116 GLU A O 1
ATOM 911 N N . PHE A 1 117 ? 11.569 23.337 0.616 1.00 33.84 117 PHE A N 1
ATOM 912 C CA . PHE A 1 117 ? 12.894 22.767 0.866 1.00 33.84 117 PHE A CA 1
ATOM 913 C C . PHE A 1 117 ? 13.682 22.615 -0.435 1.00 33.84 117 PHE A C 1
ATOM 915 O O . PHE A 1 117 ? 13.452 21.732 -1.259 1.00 33.84 117 PHE A O 1
ATOM 922 N N . SER A 1 118 ? 14.660 23.507 -0.610 1.00 31.30 118 SER A N 1
ATOM 923 C CA . SER A 1 118 ? 15.661 23.424 -1.672 1.00 31.30 118 SER A CA 1
ATOM 924 C C . SER A 1 118 ? 16.632 22.281 -1.383 1.00 31.30 118 SER A C 1
ATOM 926 O O . SER A 1 118 ? 17.641 22.475 -0.705 1.00 31.30 118 SER A O 1
ATOM 928 N N . ILE A 1 119 ? 16.373 21.093 -1.925 1.00 34.94 119 ILE A N 1
ATOM 929 C CA . ILE A 1 119 ? 17.387 20.039 -1.985 1.00 34.94 119 ILE A CA 1
ATOM 930 C C . ILE A 1 119 ? 18.169 20.222 -3.288 1.00 34.94 119 ILE A C 1
ATOM 932 O O . ILE A 1 119 ? 17.720 19.840 -4.367 1.00 34.94 119 ILE A O 1
ATOM 936 N N . LYS A 1 120 ? 19.363 20.818 -3.193 1.00 34.53 120 LYS A N 1
ATOM 937 C CA . LYS A 1 120 ? 20.349 20.793 -4.281 1.00 34.53 120 LYS A CA 1
ATOM 938 C C . LYS A 1 120 ? 20.899 19.375 -4.400 1.00 34.53 120 LYS A C 1
ATOM 940 O O . LYS A 1 120 ? 21.768 18.981 -3.626 1.00 34.53 120 LYS A O 1
ATOM 945 N N . ILE A 1 121 ? 20.407 18.619 -5.374 1.00 39.84 121 ILE A N 1
ATOM 946 C CA . ILE A 1 121 ? 21.050 17.377 -5.798 1.00 39.84 121 ILE A CA 1
ATOM 947 C C . ILE A 1 121 ? 22.004 17.749 -6.934 1.00 39.84 121 ILE A C 1
ATOM 949 O O . ILE A 1 121 ? 21.576 18.127 -8.020 1.00 39.84 121 ILE A O 1
ATOM 953 N N . ASN A 1 122 ? 23.308 17.703 -6.653 1.00 41.94 122 ASN A N 1
ATOM 954 C CA . ASN A 1 122 ? 24.332 17.761 -7.689 1.00 41.94 122 ASN A CA 1
ATOM 955 C C . ASN A 1 122 ? 24.243 16.472 -8.512 1.00 41.94 122 ASN A C 1
ATOM 957 O O . ASN A 1 122 ? 24.724 15.427 -8.070 1.00 41.94 122 ASN A O 1
ATOM 961 N N . ASP A 1 123 ? 23.666 16.555 -9.708 1.00 39.16 123 ASP A N 1
ATOM 962 C CA . ASP A 1 123 ? 23.827 15.515 -10.718 1.00 39.16 123 ASP A CA 1
ATOM 963 C C . ASP A 1 123 ? 25.267 15.552 -11.241 1.00 39.16 123 ASP A C 1
ATOM 965 O O . ASP A 1 123 ? 25.622 16.270 -12.175 1.00 39.16 123 ASP A O 1
ATOM 969 N N . ALA A 1 124 ? 26.126 14.758 -10.607 1.00 47.31 124 ALA A N 1
ATOM 970 C CA . ALA A 1 124 ? 27.353 14.292 -11.222 1.00 47.31 124 ALA A CA 1
ATOM 971 C C . ALA A 1 124 ? 27.022 13.058 -12.076 1.00 47.31 124 ALA A C 1
ATOM 973 O O . ALA A 1 124 ? 27.019 11.931 -11.582 1.00 47.31 124 ALA A O 1
ATOM 974 N N . ALA A 1 125 ? 26.757 13.277 -13.365 1.00 38.97 125 ALA A N 1
ATOM 975 C CA . ALA A 1 125 ? 26.720 12.229 -14.385 1.00 38.97 125 ALA A CA 1
ATOM 976 C C . ALA A 1 125 ? 27.438 12.698 -15.667 1.00 38.97 125 ALA A C 1
ATOM 978 O O . ALA A 1 125 ? 26.845 13.151 -16.635 1.00 38.97 125 ALA A O 1
ATOM 979 N N . ASP A 1 126 ? 28.764 12.675 -15.564 1.00 41.62 126 ASP A N 1
ATOM 980 C CA . ASP A 1 126 ? 29.756 12.105 -16.485 1.00 41.62 126 ASP A CA 1
ATOM 981 C C . ASP A 1 126 ? 29.402 11.835 -17.979 1.00 41.62 126 ASP A C 1
ATOM 983 O O . ASP A 1 126 ? 28.457 11.117 -18.300 1.00 41.62 126 ASP A O 1
ATOM 987 N N . LYS A 1 127 ? 30.361 12.248 -18.834 1.00 45.59 127 LYS A N 1
ATOM 988 C CA . LYS A 1 127 ? 30.764 11.759 -20.181 1.00 45.59 127 LYS A CA 1
ATOM 989 C C . LYS A 1 127 ? 29.972 12.128 -21.443 1.00 45.59 127 LYS A C 1
ATOM 991 O O . LYS A 1 127 ? 28.911 11.584 -21.694 1.00 45.59 127 LYS A O 1
ATOM 996 N N . THR A 1 128 ? 30.671 12.823 -22.356 1.00 35.22 128 THR A N 1
ATOM 997 C CA . THR A 1 128 ? 31.139 12.305 -23.675 1.00 35.22 128 THR A CA 1
ATOM 998 C C . THR A 1 128 ? 32.064 13.348 -24.326 1.00 35.22 128 THR A C 1
ATOM 1000 O O . THR A 1 128 ? 31.656 14.477 -24.547 1.00 35.22 128 THR A O 1
ATOM 1003 N N . SER A 1 129 ? 33.371 13.104 -24.458 1.00 41.53 129 SER A N 1
ATOM 1004 C CA . SER A 1 129 ? 34.027 12.563 -25.664 1.00 41.53 129 SER A CA 1
ATOM 1005 C C . SER A 1 129 ? 33.601 13.232 -26.981 1.00 41.53 129 SER A C 1
ATOM 1007 O O . SER A 1 129 ? 32.622 12.826 -27.599 1.00 41.53 129 SER A O 1
ATOM 1009 N N . THR A 1 130 ? 34.411 14.175 -27.465 1.00 34.78 130 THR A N 1
ATOM 1010 C CA . THR A 1 130 ? 34.529 14.493 -28.895 1.00 34.78 130 THR A CA 1
ATOM 1011 C C . THR A 1 130 ? 36.007 14.541 -29.260 1.00 34.78 130 THR A C 1
ATOM 1013 O O . THR A 1 130 ? 36.769 15.402 -28.831 1.00 34.78 130 THR A O 1
ATOM 1016 N N . LYS A 1 131 ? 36.408 13.541 -30.044 1.00 39.31 131 LYS A N 1
ATOM 1017 C CA . LYS A 1 131 ? 37.707 13.409 -30.694 1.00 39.31 131 LYS A CA 1
ATOM 1018 C C . LYS A 1 131 ? 37.486 13.620 -32.188 1.00 39.31 131 LYS A C 1
ATOM 1020 O O . LYS A 1 131 ? 36.874 12.760 -32.812 1.00 39.31 131 LYS A O 1
ATOM 1025 N N . THR A 1 132 ? 37.961 14.729 -32.747 1.00 37.22 132 THR A N 1
ATOM 1026 C CA . THR A 1 132 ? 38.356 14.955 -34.162 1.00 37.22 132 THR A CA 1
ATOM 1027 C C . THR A 1 132 ? 38.736 16.438 -34.275 1.00 37.22 132 THR A C 1
ATOM 1029 O O . THR A 1 132 ? 38.025 17.266 -33.725 1.00 37.22 132 THR A O 1
ATOM 1032 N N . LYS A 1 133 ? 39.815 16.875 -34.918 1.00 40.62 133 LYS A N 1
ATOM 1033 C CA . LYS A 1 133 ? 40.796 16.253 -35.806 1.00 40.62 133 LYS A CA 1
ATOM 1034 C C . LYS A 1 133 ? 42.076 17.088 -35.722 1.00 40.62 133 LYS A C 1
ATOM 1036 O O . LYS A 1 133 ? 41.93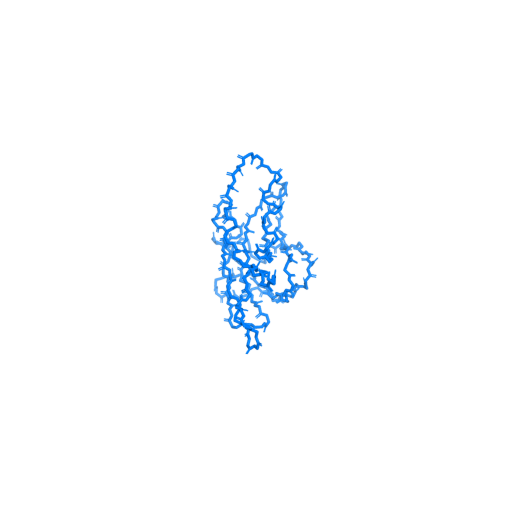4 18.305 -35.477 1.00 40.62 133 LYS A O 1
#

Sequence (133 aa):
VYRISNLSSELVHYYQDLGDSKGIIEGLLPNEEKAFGWDRLDVATREIVLCFDNALVKVNCQIDELNMEPKVVRLPSGNSRSDKKLVVSNHVDGETKVLTIANRAVTTNMLVSNEEFSIKINDAADKTSTKTK

Secondary structure (DSSP, 8-state):
-EEEEEESSS-EEEEEE-SSSB---EEE-TT-EEEE--S-S--SS-EEEEEETTEEEEEEEETT-TTPPPEEEEE--TTSSS-EEEEEEEEEETTEEEEEEEETTTHHHHS-SSS------------------

Organism: NCBI:txid215587